Protein AF-A0A970ZW97-F1 (afdb_monomer)

Foldseek 3Di:
DDDDDDDDDDPDDVVVVVVVQVVVCVVVVHDGPADPVNVVVVVVVVVVVVVVVVVVD

Secondary structure (DSSP, 8-state):
-----PPP---S-HHHHHHHHHHHHHHHTPPPSS-HHHHHHHHHHHHHHHHHHHHT-

Structure (mmCIF, N/CA/C/O backbone):
data_AF-A0A970ZW97-F1
#
_entry.id   AF-A0A970ZW97-F1
#
loop_
_atom_site.group_PDB
_atom_site.id
_atom_site.type_symbol
_atom_site.label_atom_id
_atom_site.label_alt_id
_atom_site.label_comp_id
_atom_site.label_asym_id
_atom_site.label_entity_id
_atom_site.label_seq_id
_atom_site.pdbx_PDB_ins_code
_atom_site.Cartn_x
_atom_site.Cartn_y
_atom_site.Cartn_z
_atom_site.occupancy
_atom_site.B_iso_or_equiv
_atom_site.auth_seq_id
_atom_site.auth_comp_id
_atom_site.auth_asym_id
_atom_site.auth_atom_id
_atom_site.pdbx_PDB_model_num
ATOM 1 N N . ALA A 1 1 ? -7.878 -20.692 11.445 1.00 73.31 1 ALA A N 1
ATOM 2 C CA . ALA A 1 1 ? -6.917 -20.458 12.542 1.00 73.31 1 ALA A CA 1
ATOM 3 C C . ALA A 1 1 ? -5.987 -19.335 12.108 1.00 73.31 1 ALA A C 1
ATOM 5 O O . ALA A 1 1 ? -5.632 -19.319 10.939 1.00 73.31 1 ALA A O 1
ATOM 6 N N . ILE A 1 2 ? -5.652 -18.388 12.986 1.00 76.25 2 ILE A N 1
ATOM 7 C CA . ILE A 1 2 ? -4.681 -17.328 12.671 1.00 76.25 2 ILE A CA 1
ATOM 8 C C . ILE A 1 2 ? -3.295 -17.883 13.003 1.00 76.25 2 ILE A C 1
ATOM 10 O O . ILE A 1 2 ? -3.018 -18.183 14.164 1.00 76.25 2 ILE A O 1
ATOM 14 N N . THR A 1 3 ? -2.459 -18.078 11.989 1.00 86.69 3 THR A N 1
ATOM 15 C CA . THR A 1 3 ? -1.077 -18.553 12.131 1.00 86.69 3 THR A CA 1
ATOM 16 C C . THR A 1 3 ? -0.124 -17.365 12.120 1.00 86.69 3 THR A C 1
ATOM 18 O O . THR A 1 3 ? -0.235 -16.493 11.264 1.00 86.69 3 THR A O 1
ATOM 21 N N . LYS A 1 4 ? 0.800 -17.314 13.086 1.00 83.88 4 LYS A N 1
ATOM 22 C CA . LYS A 1 4 ? 1.921 -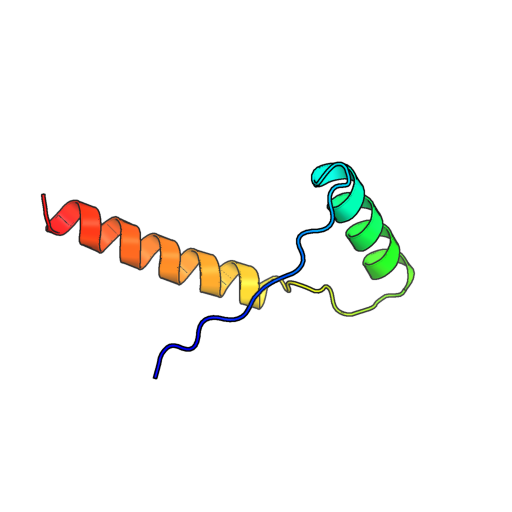16.370 13.051 1.00 83.88 4 LYS A CA 1
ATOM 23 C C . LYS A 1 4 ? 2.989 -16.913 12.112 1.00 83.88 4 LYS A C 1
ATOM 25 O O . LYS A 1 4 ? 3.367 -18.074 12.237 1.00 83.88 4 LYS A O 1
ATOM 30 N N . GLU A 1 5 ? 3.478 -16.055 11.235 1.00 85.81 5 GLU A N 1
ATOM 31 C CA . GLU A 1 5 ? 4.616 -16.319 10.366 1.00 85.81 5 GLU A CA 1
ATOM 32 C C . GLU A 1 5 ? 5.683 -15.262 10.655 1.00 85.81 5 GLU A C 1
ATOM 34 O O . GLU 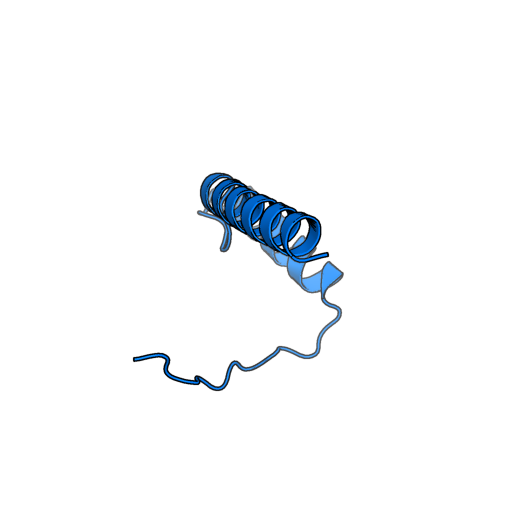A 1 5 ? 5.359 -14.088 10.861 1.00 85.81 5 GLU A O 1
ATOM 39 N N . GLU A 1 6 ? 6.941 -15.687 10.756 1.00 78.50 6 GLU A N 1
ATOM 40 C CA . GLU A 1 6 ? 8.060 -14.754 10.853 1.00 78.50 6 GLU A CA 1
ATOM 41 C C . GLU A 1 6 ? 8.314 -14.172 9.465 1.00 78.50 6 GLU A C 1
ATOM 43 O O . GLU A 1 6 ? 8.600 -14.897 8.517 1.00 78.50 6 GLU A O 1
ATOM 48 N N . VAL A 1 7 ? 8.176 -12.853 9.349 1.00 78.06 7 VAL A N 1
ATOM 49 C CA . VAL A 1 7 ? 8.440 -12.128 8.107 1.00 78.06 7 VAL A CA 1
ATOM 50 C C . VAL A 1 7 ? 9.806 -11.473 8.239 1.00 78.06 7 VAL A C 1
ATOM 52 O O . VAL A 1 7 ? 10.007 -10.636 9.122 1.00 78.06 7 VAL A O 1
ATOM 55 N N . GLU A 1 8 ? 10.747 -11.844 7.371 1.00 76.12 8 GLU A N 1
ATOM 56 C CA . GLU A 1 8 ? 12.016 -11.128 7.265 1.00 76.12 8 GLU A CA 1
ATOM 57 C C . GLU A 1 8 ? 11.751 -9.698 6.786 1.00 76.12 8 GLU A C 1
ATOM 59 O O . GLU A 1 8 ? 11.235 -9.467 5.692 1.00 76.12 8 GLU A O 1
ATOM 64 N N . VAL A 1 9 ? 12.098 -8.724 7.628 1.00 74.06 9 VAL A N 1
ATOM 65 C CA . VAL A 1 9 ? 12.047 -7.307 7.269 1.00 74.06 9 VAL A CA 1
ATOM 66 C C . VAL A 1 9 ? 13.441 -6.887 6.830 1.00 74.06 9 VAL A C 1
ATOM 68 O O . VAL A 1 9 ? 14.368 -6.805 7.639 1.00 74.06 9 VAL A O 1
ATOM 71 N N . GLU A 1 10 ? 13.587 -6.628 5.535 1.00 73.62 10 GLU A N 1
ATOM 72 C CA . GLU A 1 10 ? 14.823 -6.113 4.956 1.00 73.62 10 GLU A CA 1
ATOM 73 C C . GLU A 1 10 ? 15.145 -4.733 5.560 1.00 73.62 10 GLU A C 1
ATOM 75 O O . GLU A 1 10 ? 14.297 -3.843 5.610 1.00 73.62 10 GLU A O 1
ATOM 80 N N . ARG A 1 11 ? 16.365 -4.564 6.089 1.00 73.12 11 ARG A N 1
ATOM 81 C CA . ARG A 1 11 ? 16.771 -3.385 6.884 1.00 73.12 11 ARG A CA 1
ATOM 82 C C . ARG A 1 11 ? 17.400 -2.253 6.054 1.00 73.12 11 ARG A C 1
ATOM 84 O O . ARG A 1 11 ? 18.279 -1.562 6.566 1.00 73.12 11 ARG A O 1
ATOM 91 N N . ASP A 1 12 ? 17.002 -2.082 4.798 1.00 81.94 12 ASP A N 1
ATOM 92 C CA . ASP A 1 12 ? 17.421 -0.931 3.977 1.00 81.94 12 ASP A CA 1
ATOM 93 C C . ASP A 1 12 ? 16.415 0.233 4.132 1.00 81.94 12 ASP A C 1
ATOM 95 O O . ASP A 1 12 ? 15.372 0.094 4.777 1.00 81.94 12 ASP A O 1
ATOM 99 N N . GLU A 1 13 ? 16.743 1.410 3.601 1.00 91.81 13 GLU A N 1
ATOM 100 C CA . GLU A 1 13 ? 15.884 2.596 3.642 1.00 91.81 13 GLU A CA 1
ATOM 101 C C . GLU A 1 13 ? 14.531 2.319 2.945 1.00 91.81 13 GLU A C 1
ATOM 103 O O . GLU A 1 13 ? 14.496 2.189 1.717 1.00 91.81 13 GLU A O 1
ATOM 108 N N . PRO A 1 14 ? 13.392 2.272 3.672 1.00 89.00 14 PRO A N 1
ATOM 109 C CA . PRO A 1 14 ? 12.142 1.729 3.128 1.00 89.00 14 PRO A CA 1
ATOM 110 C C . PRO A 1 14 ? 11.646 2.437 1.863 1.00 89.00 14 PRO A C 1
ATOM 112 O O . PRO A 1 14 ? 11.254 1.790 0.894 1.00 89.00 1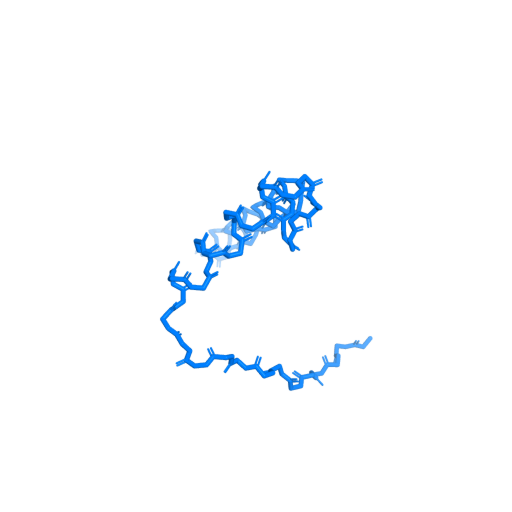4 PRO A O 1
ATOM 115 N N . LEU A 1 15 ? 11.727 3.771 1.841 1.00 91.88 15 LEU A N 1
ATOM 116 C CA . LEU A 1 15 ? 11.293 4.573 0.697 1.00 91.88 15 LEU A CA 1
ATOM 117 C C . LEU A 1 15 ? 12.165 4.324 -0.542 1.00 91.88 15 LEU A C 1
ATOM 119 O O . LEU A 1 15 ? 11.665 4.277 -1.662 1.00 91.88 15 LEU A O 1
ATOM 123 N N . LYS A 1 16 ? 13.474 4.139 -0.355 1.00 93.69 16 LYS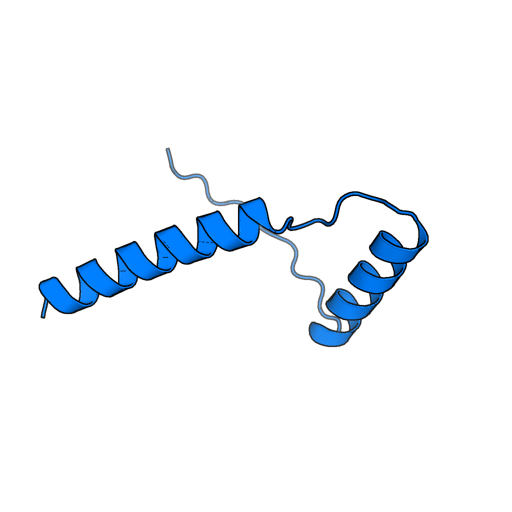 A N 1
ATOM 124 C CA . LYS A 1 16 ? 14.397 3.834 -1.452 1.00 93.69 16 LYS A CA 1
ATOM 125 C C . LYS A 1 16 ? 14.061 2.476 -2.072 1.00 93.69 16 LYS A C 1
ATOM 127 O O . LYS A 1 16 ? 14.011 2.375 -3.298 1.00 93.69 16 LYS A O 1
ATOM 132 N N . CYS A 1 17 ? 13.791 1.461 -1.248 1.00 92.25 17 CYS A N 1
ATOM 133 C CA . CYS A 1 17 ? 13.365 0.139 -1.713 1.00 92.25 17 CYS A CA 1
ATOM 134 C C . CYS A 1 17 ? 12.042 0.201 -2.487 1.00 92.25 17 CYS A C 1
ATOM 136 O O . CYS A 1 17 ? 11.925 -0.401 -3.555 1.00 92.25 17 CYS A O 1
ATOM 138 N N . GLU A 1 18 ? 11.064 0.954 -1.980 1.00 92.88 18 GLU A N 1
ATOM 139 C CA . GLU A 1 18 ? 9.763 1.135 -2.631 1.00 92.88 18 GLU A CA 1
ATOM 140 C C . GLU A 1 18 ? 9.900 1.805 -4.006 1.00 92.88 18 GLU A C 1
ATOM 142 O O . GLU A 1 18 ? 9.367 1.306 -4.999 1.00 92.88 18 GLU A O 1
ATOM 147 N N . LEU A 1 19 ? 10.675 2.891 -4.091 1.00 95.44 19 LEU A N 1
ATOM 148 C CA . LEU A 1 19 ? 10.914 3.602 -5.348 1.00 95.44 19 LEU A CA 1
ATOM 149 C C . LEU A 1 19 ? 11.669 2.741 -6.368 1.00 95.44 19 LEU A C 1
ATOM 151 O O . LEU A 1 19 ? 11.324 2.757 -7.550 1.00 95.44 19 LEU A O 1
ATOM 155 N N . ALA A 1 20 ? 12.668 1.968 -5.929 1.00 95.12 20 ALA A N 1
ATOM 156 C CA . ALA A 1 20 ? 13.390 1.047 -6.804 1.00 95.12 20 ALA A CA 1
ATOM 157 C C . ALA A 1 20 ? 12.453 -0.026 -7.383 1.00 95.12 20 ALA A C 1
ATOM 159 O O . ALA A 1 20 ? 12.425 -0.225 -8.599 1.00 95.12 20 ALA A O 1
ATOM 160 N N . ALA A 1 21 ? 11.629 -0.646 -6.531 1.00 94.19 21 ALA A N 1
ATOM 161 C CA . ALA A 1 21 ? 10.645 -1.641 -6.952 1.00 94.19 21 ALA A CA 1
ATOM 162 C C . ALA A 1 21 ? 9.600 -1.051 -7.913 1.00 94.19 21 ALA A C 1
ATOM 164 O O . ALA A 1 21 ? 9.226 -1.697 -8.893 1.00 94.19 21 ALA A O 1
ATOM 165 N N . PHE A 1 22 ? 9.149 0.182 -7.667 1.00 95.25 22 PHE A N 1
ATOM 166 C CA . PHE A 1 22 ? 8.220 0.882 -8.552 1.00 95.25 22 PHE A CA 1
ATOM 167 C C . PHE A 1 22 ? 8.813 1.106 -9.949 1.00 95.25 22 PHE A C 1
ATOM 169 O O . PHE A 1 22 ? 8.180 0.751 -10.946 1.00 95.25 22 PHE A O 1
ATOM 176 N N . VAL A 1 23 ? 10.027 1.664 -10.034 1.00 97.44 23 VAL A N 1
ATOM 177 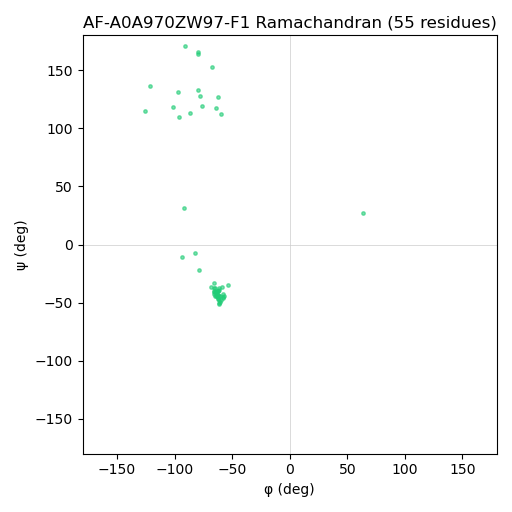C CA . VAL A 1 23 ? 10.689 1.942 -11.319 1.00 97.44 23 VAL A CA 1
ATOM 178 C C . VAL A 1 23 ? 10.947 0.651 -12.094 1.00 97.44 23 VAL A C 1
ATOM 180 O O . VAL A 1 23 ? 10.678 0.608 -13.294 1.00 97.44 23 VAL A O 1
ATOM 183 N N . GLU A 1 24 ? 11.421 -0.405 -11.428 1.00 97.12 24 GLU A N 1
ATOM 184 C CA . GLU A 1 24 ? 11.649 -1.708 -12.060 1.00 97.12 24 GLU A CA 1
ATOM 185 C C . GLU A 1 24 ? 10.349 -2.296 -12.626 1.00 97.12 24 GLU A C 1
ATOM 187 O O . GLU A 1 24 ? 10.290 -2.654 -13.805 1.00 97.12 24 GLU A O 1
ATOM 192 N N . CYS A 1 25 ? 9.291 -2.325 -11.814 1.00 97.44 25 CYS A N 1
ATOM 193 C CA . CYS A 1 25 ? 7.980 -2.824 -12.216 1.00 97.44 25 CYS A CA 1
ATOM 194 C C . CYS A 1 25 ? 7.426 -2.050 -13.422 1.00 97.44 25 CYS A C 1
ATOM 196 O O . CYS A 1 25 ? 6.958 -2.655 -14.390 1.00 97.44 25 CYS A O 1
ATOM 198 N N . ALA A 1 26 ? 7.517 -0.716 -13.391 1.00 96.19 26 ALA A N 1
ATOM 199 C CA . ALA A 1 26 ? 7.044 0.152 -14.464 1.00 96.19 26 ALA A CA 1
ATOM 200 C C . ALA A 1 26 ? 7.851 -0.034 -15.757 1.00 96.19 26 ALA A C 1
ATOM 202 O O . ALA A 1 26 ? 7.270 -0.114 -16.838 1.00 96.19 26 ALA A O 1
ATOM 203 N N . ALA A 1 27 ? 9.177 -0.146 -15.654 1.00 98.00 27 ALA A N 1
ATOM 204 C CA . ALA A 1 27 ? 10.053 -0.347 -16.805 1.00 98.00 27 ALA A CA 1
ATOM 205 C C . ALA A 1 27 ? 9.819 -1.702 -17.494 1.00 98.00 27 ALA A C 1
ATOM 207 O O . ALA A 1 27 ? 9.954 -1.806 -18.713 1.00 98.00 27 ALA A O 1
ATOM 208 N N . ARG A 1 28 ? 9.469 -2.735 -16.720 1.00 97.69 28 ARG A N 1
ATOM 209 C CA . ARG A 1 28 ? 9.271 -4.109 -17.209 1.00 97.69 28 ARG A CA 1
ATOM 210 C C . ARG A 1 28 ? 7.817 -4.420 -17.574 1.00 97.69 28 ARG A C 1
ATOM 212 O O . ARG A 1 28 ? 7.558 -5.455 -18.182 1.00 97.69 28 ARG A O 1
ATOM 219 N N . GLY A 1 29 ? 6.877 -3.539 -17.224 1.00 95.75 29 GLY A N 1
ATOM 220 C CA . GLY A 1 29 ? 5.442 -3.784 -17.392 1.00 95.75 29 GLY A CA 1
ATOM 221 C C . GLY A 1 29 ? 4.937 -4.955 -16.543 1.00 95.75 29 GLY A C 1
ATOM 222 O O . GLY A 1 29 ? 3.980 -5.628 -16.924 1.00 95.75 29 GLY A O 1
ATOM 223 N N . GLU A 1 30 ? 5.609 -5.233 -15.426 1.00 95.69 30 GLU A N 1
ATOM 224 C CA . GLU A 1 30 ? 5.251 -6.319 -14.517 1.00 95.69 30 GLU A CA 1
ATOM 225 C C . GLU A 1 30 ? 4.082 -5.918 -13.609 1.00 95.69 30 GLU A C 1
ATOM 227 O O . GLU A 1 30 ? 3.704 -4.749 -13.512 1.00 95.69 30 GLU A O 1
ATOM 232 N N . GLN A 1 31 ? 3.477 -6.907 -12.949 1.00 94.50 31 GLN A N 1
ATOM 233 C CA . GLN A 1 31 ? 2.472 -6.640 -11.926 1.00 94.50 31 GLN A CA 1
ATOM 234 C C . GLN A 1 31 ? 3.166 -6.214 -10.625 1.00 94.50 31 GLN A C 1
ATOM 236 O O . GLN A 1 31 ? 4.042 -6.942 -10.149 1.00 94.50 31 GLN A O 1
ATOM 241 N N . PRO A 1 32 ? 2.783 -5.073 -10.022 1.00 94.88 32 PRO A N 1
ATOM 242 C CA . PRO A 1 32 ? 3.385 -4.626 -8.775 1.00 94.88 32 PRO A CA 1
ATOM 243 C C . PRO A 1 32 ? 3.022 -5.576 -7.633 1.00 94.88 32 PRO A C 1
ATOM 245 O O . PRO A 1 32 ? 1.951 -6.183 -7.627 1.00 94.88 32 PRO A O 1
ATOM 248 N N . LYS A 1 33 ? 3.890 -5.644 -6.613 1.00 90.81 33 LYS A N 1
ATOM 249 C CA . LYS A 1 33 ? 3.645 -6.434 -5.390 1.00 90.81 33 LYS A CA 1
ATOM 250 C C . LYS A 1 33 ? 2.303 -6.088 -4.730 1.00 90.81 33 LYS A C 1
ATOM 252 O O . LYS A 1 33 ? 1.648 -6.964 -4.173 1.00 90.81 33 LYS A O 1
ATOM 257 N N . VAL A 1 34 ? 1.904 -4.817 -4.806 1.00 93.25 34 VAL A N 1
ATOM 258 C CA . VAL A 1 34 ? 0.590 -4.324 -4.386 1.00 93.25 34 VAL A CA 1
ATOM 259 C C . VAL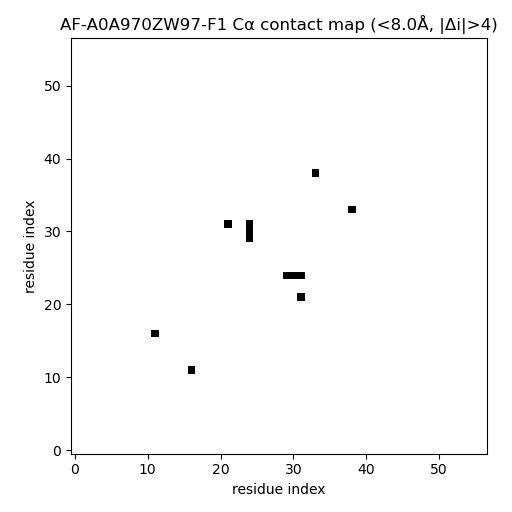 A 1 34 ? -0.039 -3.571 -5.555 1.00 93.25 34 VAL A C 1
ATOM 261 O O . VAL A 1 34 ? 0.465 -2.541 -5.995 1.00 93.25 34 VAL A O 1
ATOM 264 N N . SER A 1 35 ? -1.143 -4.100 -6.071 1.00 95.06 35 SER A N 1
ATOM 265 C CA . SER A 1 35 ? -1.952 -3.475 -7.119 1.00 95.06 35 SER A CA 1
ATOM 266 C C . SER A 1 35 ? -2.874 -2.386 -6.564 1.00 95.06 35 SER A C 1
ATOM 268 O O . SER A 1 35 ? -3.186 -2.349 -5.373 1.00 95.06 35 SER A O 1
ATOM 270 N N . GLY A 1 36 ? -3.406 -1.544 -7.456 1.00 95.44 36 GLY A N 1
ATOM 271 C CA . GLY A 1 36 ? -4.418 -0.548 -7.088 1.00 95.44 36 GLY A CA 1
ATOM 272 C C . GLY A 1 36 ? -5.681 -1.166 -6.473 1.00 95.44 36 GLY A C 1
ATOM 273 O O . GLY A 1 36 ? -6.223 -0.620 -5.518 1.00 95.44 36 GLY A O 1
ATOM 274 N N . HIS A 1 37 ? -6.113 -2.340 -6.952 1.00 97.94 37 HIS A N 1
ATOM 275 C CA . HIS A 1 37 ? -7.252 -3.062 -6.372 1.00 97.94 37 HIS A CA 1
ATOM 276 C C . HIS A 1 37 ? -6.974 -3.544 -4.945 1.00 97.94 37 HIS A C 1
ATOM 278 O O . HIS A 1 37 ? -7.842 -3.424 -4.084 1.00 97.94 37 HIS A O 1
ATOM 284 N N . GLN A 1 38 ? -5.767 -4.053 -4.676 1.00 97.62 38 GLN A N 1
ATOM 285 C CA . GLN A 1 38 ? -5.368 -4.433 -3.318 1.00 97.62 38 GLN A CA 1
ATOM 286 C C . GLN A 1 38 ? -5.292 -3.209 -2.397 1.00 97.62 38 GLN A C 1
ATOM 288 O O . GLN A 1 38 ? -5.760 -3.282 -1.264 1.00 97.62 38 GLN A O 1
ATOM 293 N N . GLY A 1 39 ? -4.769 -2.081 -2.890 1.00 97.25 39 GLY A N 1
ATOM 294 C CA . GLY A 1 39 ? -4.745 -0.819 -2.147 1.00 97.25 39 GLY A CA 1
ATOM 295 C C . GLY A 1 39 ? -6.147 -0.310 -1.793 1.00 97.25 39 GLY A C 1
ATOM 296 O O . GLY A 1 39 ? -6.390 0.062 -0.648 1.00 97.25 39 GLY A O 1
ATOM 297 N N . ALA A 1 40 ? -7.087 -0.358 -2.741 1.00 98.38 40 ALA A N 1
ATOM 298 C CA . ALA A 1 40 ? -8.483 0.010 -2.504 1.00 98.38 40 ALA A CA 1
ATOM 299 C C . ALA A 1 40 ? -9.152 -0.906 -1.465 1.00 98.38 40 ALA A C 1
ATOM 301 O O . ALA A 1 40 ? -9.757 -0.413 -0.519 1.00 98.38 40 ALA A O 1
ATOM 302 N N . ALA A 1 41 ? -8.967 -2.225 -1.577 1.00 98.44 41 ALA A N 1
ATOM 303 C CA . ALA A 1 41 ? -9.508 -3.174 -0.604 1.00 98.44 41 ALA A CA 1
ATOM 304 C C . ALA A 1 41 ? -8.929 -2.960 0.807 1.00 98.44 41 ALA A C 1
ATOM 306 O O . ALA A 1 41 ? -9.658 -3.025 1.796 1.00 98.44 41 ALA A O 1
ATOM 307 N N . ALA A 1 42 ? -7.627 -2.672 0.916 1.00 97.94 42 ALA A N 1
ATOM 308 C CA . ALA A 1 42 ? -7.000 -2.342 2.193 1.00 97.94 42 ALA A CA 1
ATOM 309 C C . ALA A 1 42 ? -7.570 -1.044 2.794 1.00 97.94 42 ALA A C 1
ATOM 311 O O . ALA A 1 42 ? -7.810 -0.979 4.001 1.00 97.94 42 ALA A O 1
ATOM 312 N N . LEU A 1 43 ? -7.825 -0.031 1.958 1.00 98.31 43 LEU A N 1
ATOM 313 C CA . LEU A 1 43 ? -8.460 1.217 2.378 1.00 98.31 43 LEU A CA 1
ATOM 314 C C . LEU A 1 43 ? -9.895 0.991 2.878 1.00 98.31 43 LEU A C 1
ATOM 316 O O . LEU A 1 43 ? -10.251 1.519 3.930 1.00 98.31 43 LEU A O 1
ATOM 320 N N . ASP A 1 44 ? -10.696 0.187 2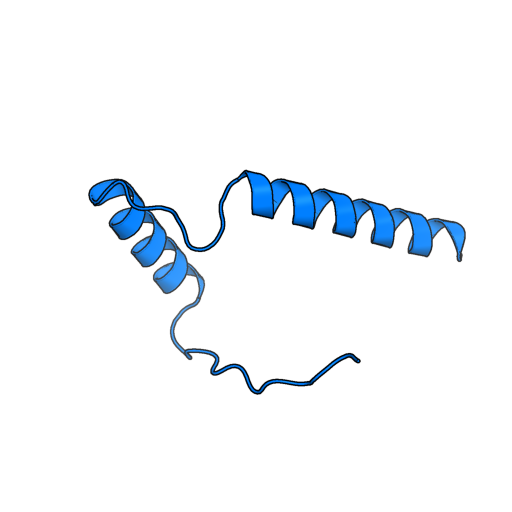.178 1.00 98.62 44 ASP A N 1
ATOM 321 C CA . ASP A 1 44 ? -12.070 -0.129 2.589 1.00 98.62 44 ASP A CA 1
ATOM 322 C C . ASP A 1 44 ? -12.109 -0.758 3.990 1.00 98.62 44 ASP A C 1
ATOM 324 O O . ASP A 1 44 ? -12.882 -0.325 4.851 1.00 98.62 44 ASP A O 1
ATOM 328 N N . VAL A 1 45 ? -11.214 -1.720 4.248 1.00 98.44 45 VAL A N 1
ATOM 329 C CA . VAL A 1 45 ? -11.056 -2.351 5.569 1.00 98.44 45 VAL A CA 1
ATOM 330 C C . VAL A 1 45 ? -10.613 -1.328 6.620 1.00 98.44 45 VAL A C 1
ATOM 332 O O . VAL A 1 45 ? -11.153 -1.307 7.726 1.00 98.44 45 VAL A O 1
ATOM 335 N N . ALA A 1 46 ? -9.669 -0.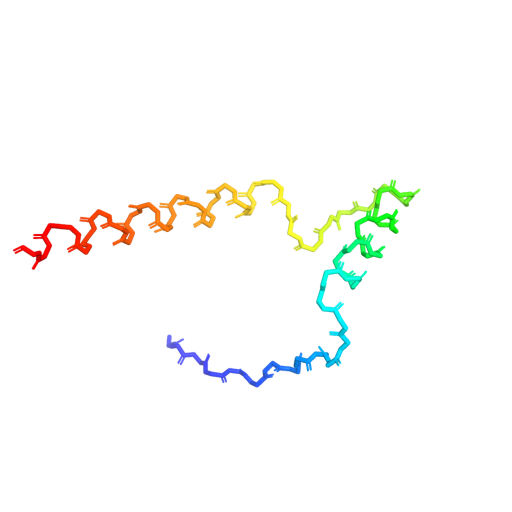440 6.297 1.00 98.50 46 ALA A N 1
ATOM 336 C CA . ALA A 1 46 ? -9.230 0.606 7.223 1.00 98.50 46 ALA A CA 1
ATOM 337 C C . ALA A 1 46 ? -10.379 1.564 7.607 1.00 98.50 46 ALA A C 1
ATOM 339 O O . ALA A 1 46 ? -10.515 1.938 8.777 1.00 98.50 46 ALA A O 1
ATOM 340 N N . LEU A 1 47 ? -11.244 1.922 6.651 1.00 98.62 47 LEU A N 1
ATOM 341 C CA . LEU A 1 47 ? -12.435 2.747 6.890 1.00 98.62 47 LEU A CA 1
ATOM 342 C C . LEU A 1 47 ? -13.497 2.018 7.722 1.00 98.62 47 LEU A C 1
ATOM 344 O O . LEU A 1 47 ? -14.179 2.635 8.541 1.00 98.62 47 LEU A O 1
ATOM 348 N N . GLU A 1 48 ? -13.670 0.711 7.527 1.00 98.50 48 GLU A N 1
ATOM 349 C CA . GLU A 1 48 ? -14.519 -0.115 8.392 1.00 98.50 48 GLU A CA 1
ATOM 350 C C . GLU A 1 48 ? -14.009 -0.125 9.838 1.00 98.50 48 GLU A C 1
ATOM 352 O O . GLU A 1 48 ? -14.769 0.199 10.751 1.00 98.50 48 GLU A O 1
ATOM 357 N N . ILE A 1 49 ? -12.716 -0.395 10.042 1.00 98.19 49 ILE A N 1
ATOM 358 C CA . ILE A 1 49 ? -12.087 -0.375 11.371 1.00 98.19 49 ILE A CA 1
ATOM 359 C C . ILE A 1 49 ? -12.270 0.992 12.037 1.00 98.19 49 ILE A C 1
ATOM 361 O O . ILE A 1 49 ? -12.644 1.063 13.206 1.00 98.19 49 ILE A O 1
ATOM 365 N N . THR A 1 50 ? -12.059 2.076 11.288 1.00 98.19 50 THR A N 1
ATOM 366 C CA . THR A 1 50 ? -12.207 3.445 11.803 1.00 98.19 50 THR A CA 1
ATOM 367 C C . THR A 1 50 ? -13.631 3.698 12.305 1.00 98.19 50 THR A C 1
ATOM 369 O O . THR A 1 50 ? -13.811 4.132 13.440 1.00 98.19 50 THR A O 1
ATOM 372 N N . ARG A 1 51 ? -14.652 3.326 11.520 1.00 98.31 51 ARG A N 1
ATOM 373 C CA . ARG A 1 51 ? -16.067 3.458 11.918 1.00 98.31 51 ARG A CA 1
ATOM 374 C C . ARG A 1 51 ? -16.416 2.647 13.168 1.00 98.31 51 ARG A C 1
ATOM 376 O O . ARG A 1 51 ? -17.200 3.104 14.001 1.00 98.31 51 ARG A O 1
ATOM 383 N N . LEU A 1 52 ? -15.844 1.450 13.308 1.00 98.00 52 LEU A N 1
ATOM 384 C CA . LEU A 1 52 ? -16.044 0.610 14.493 1.00 98.00 52 LEU A CA 1
ATOM 385 C C . LEU A 1 52 ? -15.434 1.245 15.748 1.00 98.00 52 LEU A C 1
ATOM 387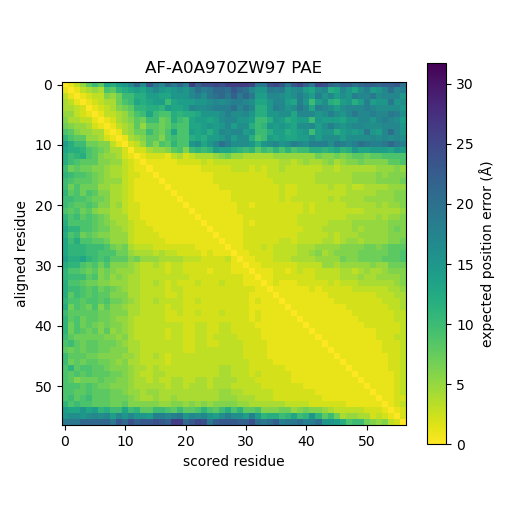 O O . LEU A 1 52 ? -16.066 1.213 16.801 1.00 98.00 52 LEU A O 1
ATOM 391 N N . ILE A 1 53 ? -14.249 1.852 15.636 1.00 97.88 53 ILE A N 1
ATOM 392 C CA . ILE A 1 53 ? -13.599 2.576 16.742 1.00 97.88 53 ILE A CA 1
ATOM 393 C C . ILE A 1 53 ? -14.449 3.778 17.177 1.00 97.88 53 ILE A C 1
ATOM 395 O O . ILE A 1 53 ? -14.661 3.981 18.373 1.00 97.88 53 ILE A O 1
ATOM 399 N N . GLU A 1 54 ? -14.970 4.544 16.217 1.00 97.00 54 GLU A N 1
ATOM 400 C CA . GLU A 1 54 ? -15.815 5.716 16.484 1.00 97.00 54 GLU A CA 1
ATOM 401 C C . GLU A 1 54 ? -17.148 5.347 17.147 1.00 97.00 54 GLU A C 1
ATOM 403 O O . GLU A 1 54 ? -17.602 6.062 18.031 1.00 97.00 54 GLU A O 1
ATOM 408 N N . THR A 1 55 ? -17.764 4.226 16.757 1.00 95.25 55 THR A N 1
ATOM 409 C CA . THR A 1 55 ? -19.050 3.773 17.327 1.00 95.25 55 THR A CA 1
ATOM 410 C C . THR A 1 55 ? -18.887 3.102 18.698 1.00 95.25 55 THR A C 1
ATOM 412 O O . THR A 1 55 ? -19.848 2.997 19.458 1.00 95.25 55 THR A O 1
ATOM 415 N N . ALA A 1 56 ? -17.686 2.609 19.014 1.00 86.38 56 ALA A N 1
ATOM 416 C CA . ALA A 1 56 ? -17.365 1.999 20.304 1.00 86.38 56 ALA A CA 1
ATOM 417 C C . ALA A 1 56 ? -17.019 3.022 21.405 1.00 86.38 56 ALA A C 1
ATOM 419 O O . ALA A 1 56 ? -16.840 2.617 22.556 1.00 86.38 56 ALA A O 1
ATOM 420 N N . SER A 1 57 ? -16.900 4.307 21.047 1.00 66.69 57 SER A N 1
ATOM 421 C CA . SER A 1 57 ? -16.625 5.437 21.950 1.00 66.69 57 SER A CA 1
ATOM 422 C C . SER A 1 57 ? -17.909 6.171 22.330 1.00 66.69 57 SER A C 1
ATOM 424 O O . SER A 1 57 ? -17.979 6.643 23.486 1.00 66.69 57 SER A O 1
#

Sequence (57 aa):
AITKEEVEVERDEPLKCELAAFVECAARGEQPKVSGHQGAAALDVALEITRLIETAS

Mean predicted aligned error: 6.0 Å

Radius of gyration: 16.19 Å; Cα contacts (8 Å, |Δi|>4): 6; chains: 1; bounding box: 36×26×39 Å

Solvent-accessible surface area (backbone atoms only — not comparable to full-atom values): 3704 Å² total; per-residue (Å²): 134,93,77,90,75,91,75,88,75,79,90,63,65,65,69,61,54,51,52,51,51,48,53,52,27,64,77,68,70,50,83,55,98,72,43,72,68,55,50,51,54,53,48,54,52,51,52,50,54,51,52,53,57,63,73,74,106

pLDDT: mean 91.69, std 8.5, range [66.69, 98.62]